Protein AF-A0A7G9YQV9-F1 (afdb_monomer_lite)

Structure (mmCIF, N/CA/C/O backbone):
data_AF-A0A7G9YQV9-F1
#
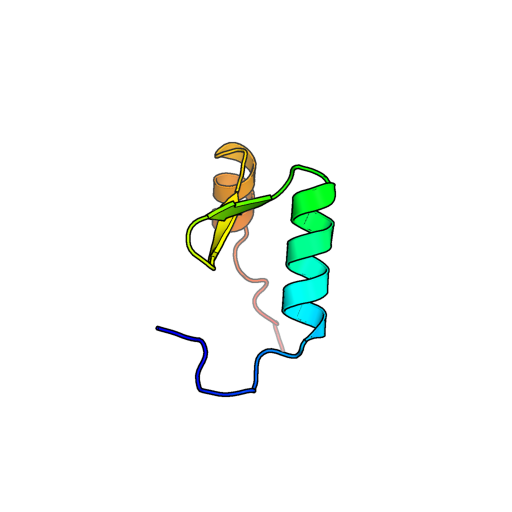_entry.id   AF-A0A7G9YQV9-F1
#
loop_
_atom_site.group_PDB
_atom_site.id
_atom_site.type_symbol
_atom_site.label_atom_id
_atom_site.label_alt_id
_atom_site.label_comp_id
_atom_site.label_asym_id
_atom_site.label_entity_id
_atom_site.label_seq_id
_atom_site.pdbx_PDB_ins_code
_atom_site.Cartn_x
_atom_site.Cartn_y
_atom_site.Cartn_z
_atom_site.occupancy
_atom_site.B_iso_or_equiv
_atom_site.auth_seq_id
_atom_site.auth_comp_id
_atom_site.auth_asym_id
_atom_site.auth_atom_id
_atom_site.pdbx_PDB_model_num
ATOM 1 N N . MET A 1 1 ? -12.881 -13.148 -4.968 1.00 45.94 1 MET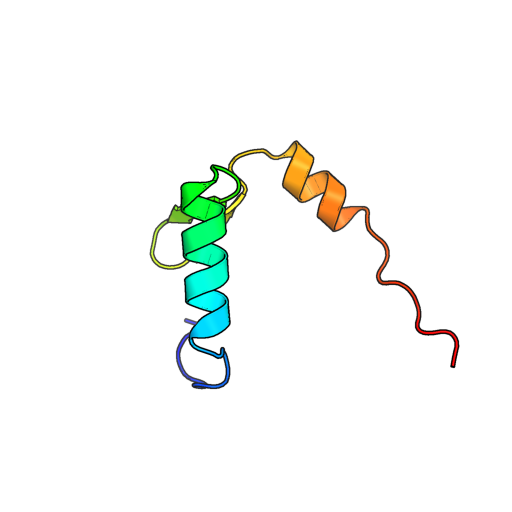 A N 1
ATOM 2 C CA . MET A 1 1 ? -12.198 -14.098 -4.058 1.00 45.94 1 MET A CA 1
ATOM 3 C C . MET A 1 1 ? -10.929 -14.614 -4.732 1.00 45.94 1 MET A C 1
ATOM 5 O O . MET A 1 1 ? -11.019 -15.529 -5.535 1.00 45.94 1 MET A O 1
ATOM 9 N N . LEU A 1 2 ? -9.764 -14.023 -4.441 1.00 49.12 2 LEU A N 1
ATOM 10 C CA . LEU A 1 2 ? -8.472 -14.354 -5.076 1.00 49.12 2 LEU A CA 1
ATOM 11 C C . LEU A 1 2 ? -7.515 -15.087 -4.112 1.00 49.12 2 LEU A C 1
ATOM 13 O O . LEU A 1 2 ? -6.315 -14.864 -4.108 1.00 49.12 2 LEU A O 1
ATOM 17 N N . TRP A 1 3 ? -8.071 -15.932 -3.240 1.00 50.38 3 TRP A N 1
ATOM 18 C CA . TRP A 1 3 ? -7.336 -16.592 -2.149 1.00 50.38 3 TRP A CA 1
ATOM 19 C C . TRP A 1 3 ? -7.077 -18.082 -2.406 1.00 50.38 3 TRP A C 1
ATOM 21 O O . TRP A 1 3 ? -6.463 -18.759 -1.590 1.00 50.38 3 TRP A O 1
ATOM 31 N N . ARG A 1 4 ? -7.565 -18.624 -3.528 1.00 52.41 4 ARG A N 1
ATOM 32 C CA . ARG A 1 4 ? -7.695 -20.076 -3.708 1.00 52.41 4 ARG A CA 1
ATOM 33 C C . ARG A 1 4 ? -6.553 -20.769 -4.440 1.00 52.41 4 ARG A C 1
ATOM 35 O O . ARG A 1 4 ? -6.605 -21.986 -4.536 1.00 52.41 4 ARG A O 1
ATOM 42 N N . ASN A 1 5 ? -5.540 -20.047 -4.923 1.00 50.53 5 ASN A N 1
ATOM 43 C CA . ASN A 1 5 ? -4.491 -20.682 -5.726 1.00 50.53 5 ASN A CA 1
ATOM 44 C C . ASN A 1 5 ? -3.195 -21.009 -4.976 1.00 50.53 5 ASN A C 1
ATOM 46 O O . ASN A 1 5 ? -2.291 -21.551 -5.591 1.00 50.53 5 ASN A O 1
ATOM 50 N N . GLY A 1 6 ? -3.054 -20.681 -3.683 1.00 52.06 6 GLY A N 1
ATOM 51 C CA . GLY A 1 6 ? -1.880 -21.088 -2.886 1.00 52.06 6 GLY A CA 1
ATOM 52 C C . GLY A 1 6 ? -0.504 -20.610 -3.395 1.00 52.06 6 GLY A C 1
ATOM 53 O O . GLY A 1 6 ? 0.501 -20.905 -2.763 1.00 52.06 6 GLY A O 1
ATOM 54 N N . SER A 1 7 ? -0.443 -19.861 -4.502 1.00 50.88 7 SER A N 1
ATOM 55 C CA . SER A 1 7 ? 0.790 -19.357 -5.122 1.00 50.88 7 SER A CA 1
ATOM 56 C C . SER A 1 7 ? 1.188 -17.964 -4.647 1.00 50.88 7 SER A C 1
ATOM 58 O O . SER A 1 7 ? 2.186 -17.433 -5.118 1.00 50.88 7 SER A O 1
ATOM 60 N N . ALA A 1 8 ? 0.429 -17.348 -3.738 1.00 54.69 8 ALA A N 1
ATOM 61 C CA . ALA A 1 8 ? 0.920 -16.183 -3.020 1.00 54.69 8 ALA A CA 1
ATOM 62 C C . ALA A 1 8 ? 1.819 -16.719 -1.897 1.00 54.69 8 ALA A C 1
ATOM 64 O O . ALA A 1 8 ? 1.287 -17.298 -0.944 1.00 54.69 8 ALA A O 1
ATOM 65 N N . PRO A 1 9 ? 3.158 -16.604 -1.990 1.00 58.00 9 PRO A N 1
ATOM 66 C CA . PRO A 1 9 ? 4.014 -17.036 -0.897 1.00 58.00 9 PRO A CA 1
ATOM 67 C C . PRO A 1 9 ? 3.548 -16.306 0.363 1.00 58.00 9 PRO A C 1
ATOM 69 O O . PRO A 1 9 ? 3.288 -15.106 0.311 1.00 58.00 9 PRO A O 1
ATOM 72 N N . LEU A 1 10 ? 3.438 -16.999 1.502 1.00 61.44 10 LEU A N 1
ATOM 73 C CA . LEU A 1 10 ? 3.091 -16.379 2.795 1.00 61.44 10 LEU A CA 1
ATOM 74 C C . LEU A 1 10 ? 3.933 -15.115 3.079 1.00 61.44 10 LEU A C 1
ATOM 76 O O . LEU A 1 10 ? 3.493 -14.204 3.779 1.00 61.44 10 LEU A O 1
ATOM 80 N N . ASN A 1 11 ? 5.131 -15.046 2.489 1.00 64.31 11 ASN A N 1
ATOM 81 C CA . ASN A 1 11 ? 6.013 -13.884 2.484 1.00 64.31 11 ASN A CA 1
ATOM 82 C C . ASN A 1 11 ? 5.353 -12.612 1.937 1.00 64.31 11 ASN A C 1
ATOM 84 O O . ASN A 1 11 ? 5.615 -11.541 2.470 1.00 64.31 11 ASN A O 1
ATOM 88 N N . TYR A 1 12 ? 4.477 -12.707 0.935 1.00 71.94 12 TYR A N 1
ATOM 89 C CA . TYR A 1 12 ? 3.777 -11.549 0.384 1.00 71.94 12 TYR A CA 1
ATOM 90 C C . TYR A 1 12 ? 2.782 -10.976 1.395 1.00 71.94 12 TYR A C 1
ATOM 92 O O . TYR A 1 12 ? 2.774 -9.777 1.635 1.00 71.94 12 TYR A O 1
ATOM 100 N N . VAL A 1 13 ? 2.021 -11.828 2.090 1.00 82.81 13 VAL A N 1
AT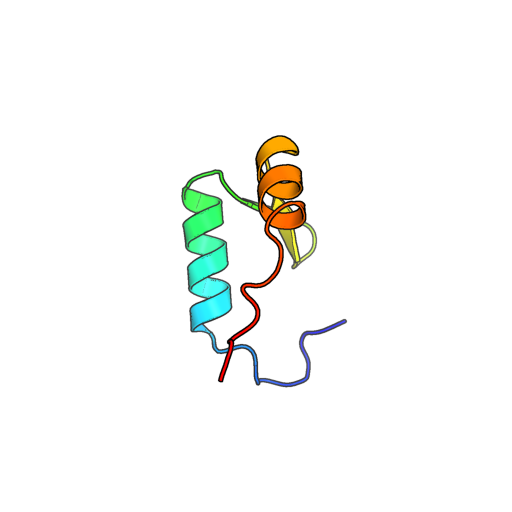OM 101 C CA . VAL A 1 13 ? 1.133 -11.372 3.174 1.00 82.81 13 VAL A CA 1
ATOM 102 C C . VAL A 1 13 ? 1.942 -10.760 4.319 1.00 82.81 13 VAL A C 1
ATOM 104 O O . VAL A 1 13 ? 1.578 -9.696 4.807 1.00 82.81 13 VAL A O 1
ATOM 107 N N . ARG A 1 14 ? 3.076 -11.366 4.705 1.00 84.38 14 ARG A N 1
ATOM 108 C CA . ARG A 1 14 ? 3.977 -10.795 5.725 1.00 84.38 14 ARG A CA 1
ATOM 109 C C . ARG A 1 14 ? 4.555 -9.444 5.310 1.00 84.38 14 ARG A C 1
ATOM 111 O O . ARG A 1 14 ? 4.655 -8.556 6.149 1.00 84.38 14 ARG A O 1
ATOM 118 N N . PHE A 1 15 ? 4.926 -9.287 4.044 1.00 84.38 15 PHE A N 1
ATOM 119 C CA . PHE A 1 15 ? 5.393 -8.017 3.499 1.00 84.38 15 PHE A CA 1
ATOM 120 C C . PHE A 1 15 ? 4.288 -6.955 3.542 1.00 84.38 15 PHE A C 1
ATOM 122 O O . PHE A 1 15 ? 4.526 -5.847 4.013 1.00 84.38 15 PHE A O 1
ATOM 129 N N . LEU A 1 16 ? 3.068 -7.303 3.125 1.00 87.19 16 LEU A N 1
ATOM 130 C CA . LEU A 1 16 ? 1.927 -6.388 3.160 1.00 87.19 16 LEU A CA 1
ATOM 131 C C . LEU A 1 16 ? 1.519 -6.020 4.595 1.00 87.19 16 LEU A C 1
ATOM 133 O O . LEU A 1 16 ? 1.194 -4.864 4.854 1.00 87.19 16 LEU A O 1
ATOM 137 N N . ASP A 1 17 ? 1.575 -6.963 5.539 1.00 88.12 17 ASP A N 1
ATOM 138 C CA . ASP A 1 17 ? 1.343 -6.693 6.964 1.00 88.12 17 ASP A CA 1
ATOM 139 C C . ASP A 1 17 ? 2.452 -5.807 7.559 1.00 88.12 17 ASP A C 1
ATOM 141 O O . ASP A 1 17 ? 2.154 -4.894 8.328 1.00 88.12 17 ASP A O 1
ATOM 145 N N . TYR A 1 18 ? 3.717 -6.007 7.173 1.00 88.88 18 TYR A N 1
ATOM 146 C CA . TYR A 1 18 ? 4.818 -5.120 7.565 1.00 88.88 18 TYR A CA 1
ATOM 147 C C . TYR A 1 18 ? 4.619 -3.702 7.014 1.00 88.88 18 TYR A C 1
ATOM 149 O O . TYR A 1 18 ? 4.659 -2.733 7.770 1.00 88.88 18 TYR A O 1
ATOM 157 N N . ALA A 1 19 ? 4.310 -3.573 5.722 1.00 87.88 19 ALA A N 1
ATOM 158 C CA . ALA A 1 19 ? 4.002 -2.292 5.093 1.00 87.88 19 ALA A CA 1
ATOM 159 C C . ALA A 1 19 ? 2.769 -1.618 5.724 1.00 87.88 19 ALA A C 1
ATOM 161 O O . ALA A 1 19 ? 2.728 -0.393 5.840 1.00 87.88 19 ALA A O 1
ATOM 162 N N . ALA A 1 20 ? 1.790 -2.399 6.191 1.00 90.00 20 ALA A N 1
ATOM 163 C CA . ALA A 1 20 ? 0.667 -1.878 6.962 1.00 90.00 20 ALA A CA 1
ATOM 164 C C . ALA A 1 20 ? 1.092 -1.358 8.346 1.00 90.00 20 ALA A C 1
ATOM 166 O O . ALA A 1 20 ? 0.633 -0.296 8.764 1.00 90.00 20 ALA A O 1
ATOM 167 N N . GLY A 1 21 ? 2.016 -2.043 9.028 1.00 88.75 21 GLY A N 1
ATOM 168 C CA . GLY A 1 21 ? 2.641 -1.557 10.266 1.00 88.75 21 GLY A CA 1
ATOM 169 C C . GLY A 1 21 ? 3.442 -0.265 10.074 1.00 88.75 21 GLY A C 1
ATOM 170 O O . GLY A 1 21 ? 3.476 0.580 10.964 1.00 88.75 21 GLY A O 1
ATOM 171 N N . CYS A 1 22 ? 4.016 -0.070 8.888 1.00 90.00 22 CYS A N 1
ATOM 172 C CA . CYS A 1 22 ? 4.696 1.162 8.488 1.00 90.00 22 CYS A CA 1
ATOM 173 C C . CYS A 1 22 ? 3.750 2.265 7.970 1.00 90.00 22 CYS A C 1
ATOM 175 O O . CYS A 1 22 ? 4.234 3.285 7.490 1.00 90.00 22 CYS A O 1
ATOM 177 N N . ILE A 1 23 ? 2.422 2.092 8.053 1.00 87.19 23 ILE A N 1
ATOM 178 C CA . ILE A 1 23 ? 1.406 3.077 7.616 1.00 87.19 23 ILE A CA 1
ATOM 179 C C . ILE A 1 23 ? 1.384 3.285 6.083 1.00 87.19 23 ILE A C 1
ATOM 181 O O . ILE A 1 23 ? 0.684 4.149 5.562 1.00 87.19 23 ILE A O 1
ATOM 185 N N . PHE A 1 24 ? 2.064 2.441 5.304 1.00 86.50 24 PHE A N 1
ATOM 186 C CA . PHE A 1 24 ? 1.946 2.476 3.842 1.00 86.50 24 PHE A CA 1
ATOM 187 C C . PHE A 1 24 ? 0.615 1.884 3.367 1.00 86.50 24 PHE A C 1
ATOM 189 O O . PHE A 1 24 ? 0.009 2.381 2.412 1.00 86.50 24 PHE A O 1
ATOM 196 N N . LEU A 1 25 ? 0.137 0.844 4.058 1.00 90.94 25 LEU A N 1
ATOM 197 C CA . LEU A 1 25 ? -1.074 0.103 3.713 1.00 90.94 25 LEU A CA 1
ATOM 198 C C . LEU A 1 25 ? -2.075 0.046 4.876 1.00 90.94 25 LEU A C 1
ATOM 200 O O . LEU A 1 25 ? -1.715 0.108 6.047 1.00 90.94 25 LEU A O 1
ATOM 204 N N . ARG A 1 26 ? -3.355 -0.142 4.555 1.00 89.75 26 ARG A N 1
ATOM 205 C CA . ARG A 1 26 ? -4.423 -0.451 5.509 1.00 89.75 26 ARG A CA 1
ATOM 206 C C . ARG A 1 26 ? -5.113 -1.744 5.113 1.00 89.75 26 ARG A C 1
ATOM 208 O O . ARG A 1 26 ? -5.546 -1.895 3.973 1.00 89.75 26 ARG A O 1
ATOM 215 N N . LYS A 1 27 ? -5.276 -2.654 6.071 1.00 88.94 27 LYS A N 1
ATOM 216 C CA . LYS A 1 27 ? -6.032 -3.894 5.876 1.00 88.94 27 LYS A CA 1
ATOM 217 C C . LYS A 1 27 ? -7.534 -3.601 5.927 1.00 88.94 27 LYS A C 1
ATOM 219 O O . LYS A 1 27 ? -8.022 -3.060 6.917 1.00 88.94 27 LYS A O 1
ATOM 224 N N . VAL A 1 28 ? -8.272 -3.928 4.868 1.00 88.62 28 VAL A N 1
ATOM 225 C CA . VAL A 1 28 ? -9.728 -3.713 4.765 1.00 88.62 28 VAL A CA 1
ATOM 226 C C . VAL A 1 28 ? -10.369 -4.938 4.127 1.00 88.62 28 VAL A C 1
ATOM 228 O O . VAL A 1 28 ? -10.011 -5.310 3.016 1.00 88.62 28 VAL A O 1
ATOM 231 N N . GLY A 1 29 ? -11.307 -5.583 4.830 1.00 83.56 29 GLY A N 1
ATOM 232 C CA . GLY A 1 29 ? -12.114 -6.677 4.271 1.00 83.56 29 GLY A CA 1
ATOM 233 C C . GLY A 1 29 ? -11.312 -7.861 3.712 1.00 83.56 29 GLY A C 1
ATOM 234 O O . GLY A 1 29 ? -11.746 -8.493 2.756 1.00 83.56 29 GLY A O 1
ATOM 235 N N . GLY A 1 30 ? -10.124 -8.136 4.260 1.00 81.62 30 GLY A N 1
ATOM 236 C CA . GLY A 1 30 ? -9.232 -9.184 3.754 1.00 81.62 30 GLY A CA 1
ATOM 237 C C . GLY A 1 30 ? -8.359 -8.764 2.566 1.00 81.62 30 GLY A C 1
ATOM 238 O O 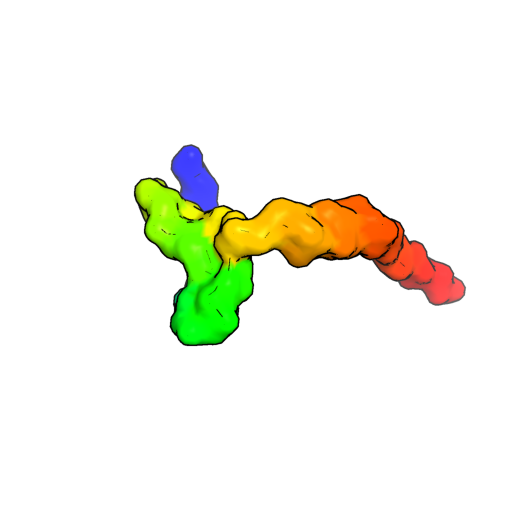. GLY A 1 30 ? -7.727 -9.615 1.963 1.00 81.62 30 GLY A O 1
ATOM 239 N N . GLY A 1 31 ? -8.295 -7.482 2.214 1.00 84.38 31 GLY A N 1
ATOM 240 C CA . GLY A 1 31 ? -7.321 -6.928 1.270 1.00 84.38 31 GLY A CA 1
ATOM 241 C C . GLY A 1 31 ? -6.487 -5.817 1.905 1.00 84.38 31 GLY A C 1
ATOM 242 O O . GLY A 1 31 ? -6.693 -5.468 3.068 1.00 84.38 31 GLY A O 1
ATOM 243 N N . TYR A 1 32 ? -5.568 -5.247 1.130 1.00 89.81 32 TYR A N 1
ATOM 244 C CA . TYR A 1 32 ? -4.750 -4.101 1.526 1.00 89.81 32 TYR A CA 1
ATOM 245 C C . TYR A 1 32 ? -5.020 -2.943 0.570 1.00 89.81 32 TYR A C 1
ATOM 247 O O . TYR A 1 32 ? -5.116 -3.149 -0.638 1.00 89.81 32 TYR A O 1
ATOM 255 N N . ILE A 1 33 ? -5.149 -1.735 1.110 1.00 90.06 33 ILE A N 1
ATOM 256 C CA . ILE A 1 33 ? -5.270 -0.491 0.342 1.00 90.06 33 ILE A CA 1
ATOM 257 C C . ILE A 1 33 ? -4.146 0.460 0.739 1.00 90.06 33 ILE A C 1
ATOM 259 O O . ILE A 1 33 ? -3.722 0.441 1.892 1.00 90.06 33 ILE A O 1
ATOM 263 N N . PHE A 1 34 ? -3.680 1.312 -0.171 1.00 91.06 34 PHE A N 1
ATOM 264 C CA . PHE A 1 34 ? -2.750 2.380 0.197 1.00 91.06 34 PHE A CA 1
ATOM 265 C C . PHE A 1 34 ? -3.430 3.400 1.111 1.00 91.06 34 PHE A C 1
ATOM 267 O O . PHE A 1 34 ? -4.575 3.790 0.878 1.00 91.06 34 PHE A O 1
ATOM 274 N N . VAL A 1 35 ? -2.720 3.839 2.152 1.00 89.06 35 VAL A N 1
ATOM 275 C CA . VAL A 1 35 ? -3.216 4.882 3.069 1.00 89.06 35 VAL A CA 1
ATOM 276 C C . VAL A 1 35 ? -3.228 6.245 2.378 1.00 89.06 35 VAL A C 1
ATOM 278 O O . VAL A 1 35 ? -4.168 7.020 2.544 1.00 89.06 35 VAL A O 1
ATOM 281 N N . HIS A 1 36 ? -2.207 6.518 1.563 1.00 87.94 36 HIS A N 1
ATOM 282 C CA . HIS A 1 36 ? -2.057 7.773 0.837 1.00 87.94 36 HIS A CA 1
ATOM 283 C C . HIS A 1 36 ? -2.224 7.565 -0.666 1.00 87.94 36 HIS A C 1
ATOM 285 O O . HIS A 1 36 ? -1.533 6.749 -1.274 1.00 87.94 36 HIS A O 1
ATOM 291 N N . ARG A 1 37 ? -3.099 8.368 -1.281 1.00 84.56 37 ARG A N 1
ATOM 292 C CA . ARG A 1 37 ? -3.335 8.351 -2.731 1.00 84.56 37 ARG A CA 1
ATOM 293 C C . ARG A 1 37 ? -2.090 8.726 -3.540 1.00 84.56 37 ARG A C 1
ATOM 295 O O . ARG A 1 37 ? -1.854 8.118 -4.566 1.00 84.56 37 ARG A O 1
ATOM 302 N N . LEU A 1 38 ? -1.252 9.628 -3.026 1.00 85.62 38 LEU A N 1
ATOM 303 C CA . LEU A 1 38 ? 0.032 9.998 -3.642 1.00 85.62 38 LEU A CA 1
ATOM 304 C C . LEU A 1 38 ? 0.961 8.798 -3.851 1.00 85.62 38 LEU A C 1
ATOM 306 O O . LEU A 1 38 ? 1.652 8.724 -4.858 1.00 85.62 38 LEU A O 1
ATOM 310 N N . LEU A 1 39 ? 0.972 7.856 -2.906 1.00 84.06 39 LEU A N 1
ATOM 311 C CA . LEU A 1 39 ? 1.804 6.662 -3.003 1.00 84.06 39 LEU A CA 1
ATOM 312 C C . LEU A 1 39 ? 1.273 5.706 -4.076 1.00 84.06 39 LEU A C 1
ATOM 314 O O . LEU A 1 39 ? 2.051 5.164 -4.853 1.00 84.06 39 LEU A O 1
ATOM 318 N N . LEU A 1 40 ? -0.053 5.547 -4.143 1.00 85.44 40 LEU A N 1
ATOM 319 C CA . LEU A 1 40 ? -0.712 4.813 -5.222 1.00 85.44 40 LEU A CA 1
ATOM 320 C C . LEU A 1 40 ? -0.409 5.449 -6.586 1.00 85.44 40 LEU A C 1
ATOM 322 O O . LEU A 1 40 ? -0.016 4.735 -7.501 1.00 85.44 40 LEU A O 1
ATOM 326 N N . ASP A 1 41 ? -0.566 6.769 -6.707 1.00 8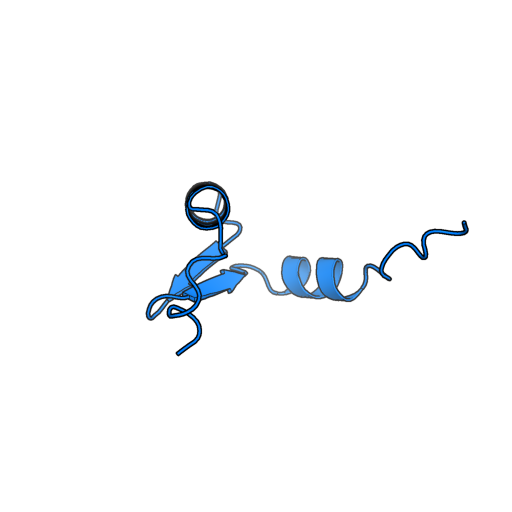8.31 41 ASP A N 1
ATOM 327 C CA . ASP A 1 41 ? -0.342 7.502 -7.957 1.00 88.31 41 ASP A CA 1
ATOM 328 C C . ASP A 1 41 ? 1.132 7.422 -8.389 1.00 88.31 41 ASP A C 1
ATOM 330 O O . ASP A 1 41 ? 1.409 7.213 -9.565 1.00 88.31 41 ASP A O 1
ATOM 334 N N . TYR A 1 42 ? 2.078 7.497 -7.444 1.00 86.94 42 TYR A N 1
ATOM 335 C CA . TYR A 1 42 ? 3.502 7.283 -7.714 1.00 86.94 42 TYR A CA 1
ATOM 336 C C . TYR A 1 42 ? 3.761 5.891 -8.297 1.00 86.94 42 TYR A C 1
ATOM 338 O O . TYR A 1 42 ? 4.323 5.785 -9.383 1.00 86.94 42 TYR A O 1
ATOM 346 N N . PHE A 1 43 ? 3.299 4.826 -7.635 1.00 83.81 43 PHE A N 1
ATOM 347 C CA . PHE A 1 43 ? 3.478 3.465 -8.148 1.00 83.81 43 PHE A CA 1
ATOM 348 C C . PHE A 1 43 ? 2.758 3.231 -9.480 1.00 83.81 43 PHE A C 1
ATOM 350 O O . PHE A 1 43 ? 3.269 2.491 -10.310 1.00 83.81 43 PHE A O 1
ATOM 357 N N . ALA A 1 44 ? 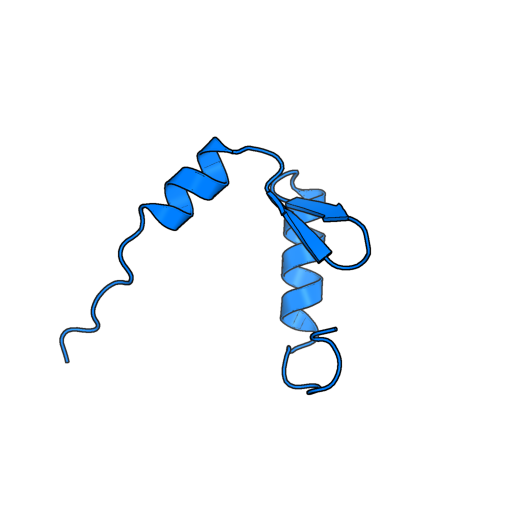1.604 3.863 -9.704 1.00 87.31 44 ALA A N 1
ATOM 358 C CA . ALA A 1 44 ? 0.894 3.801 -10.980 1.00 87.31 44 ALA A CA 1
ATOM 359 C C . ALA A 1 44 ? 1.615 4.568 -12.102 1.00 87.31 44 ALA A C 1
ATOM 361 O O . ALA A 1 44 ? 1.424 4.247 -13.271 1.00 87.31 44 ALA A O 1
ATOM 362 N N . SER A 1 45 ? 2.418 5.577 -11.749 1.00 88.81 45 SER A N 1
ATOM 363 C CA . SER A 1 45 ? 3.247 6.343 -12.687 1.00 88.81 45 SER A CA 1
ATOM 364 C C . SER A 1 45 ? 4.589 5.687 -13.008 1.00 88.81 45 SER A C 1
ATOM 366 O O . SER A 1 45 ? 5.252 6.119 -13.946 1.00 88.81 45 SER A O 1
ATOM 368 N N . LEU A 1 46 ? 4.999 4.664 -12.248 1.00 87.56 46 LEU A N 1
ATOM 369 C CA . LEU A 1 46 ? 6.159 3.859 -12.604 1.00 87.56 46 LEU A CA 1
ATOM 370 C C . LEU A 1 46 ? 5.786 3.010 -13.819 1.00 87.56 46 LEU A C 1
ATOM 372 O O . LEU A 1 46 ? 5.006 2.062 -13.711 1.00 87.56 46 LEU A O 1
ATOM 376 N N . GLU A 1 47 ? 6.329 3.361 -14.982 1.00 76.00 47 GLU A N 1
ATOM 377 C CA . GLU A 1 47 ? 6.335 2.451 -16.121 1.00 76.00 47 GLU A CA 1
ATOM 378 C C . GLU A 1 47 ? 7.097 1.187 -15.697 1.00 76.00 47 GLU A C 1
ATOM 380 O O . GLU A 1 47 ? 8.143 1.303 -15.047 1.00 76.00 47 GLU A O 1
ATOM 385 N N . PRO A 1 48 ? 6.574 -0.022 -15.978 1.00 70.50 48 PRO A N 1
ATOM 386 C CA . PRO A 1 48 ? 7.356 -1.224 -15.756 1.00 70.50 48 PRO A CA 1
ATOM 387 C C . PRO A 1 48 ? 8.630 -1.056 -16.575 1.00 70.50 48 PRO A C 1
ATOM 389 O O . PRO A 1 48 ? 8.539 -0.815 -17.777 1.00 70.50 48 PRO A O 1
ATOM 392 N N . GLU A 1 49 ? 9.791 -1.112 -15.920 1.00 64.44 49 GLU A N 1
ATOM 393 C CA . GLU A 1 49 ? 11.069 -1.133 -16.623 1.00 64.44 49 GLU A CA 1
ATOM 394 C C . GLU A 1 49 ? 10.965 -2.239 -17.673 1.00 64.44 49 GLU A C 1
ATOM 396 O O . GLU A 1 49 ? 10.857 -3.420 -17.334 1.00 64.44 49 GLU A O 1
ATOM 401 N N . GLU A 1 50 ? 10.884 -1.851 -18.948 1.00 61.25 50 GLU A N 1
ATOM 402 C CA . GLU A 1 50 ? 11.034 -2.795 -20.037 1.00 61.25 50 GLU A CA 1
ATOM 403 C C . GLU A 1 50 ? 12.418 -3.408 -19.833 1.00 61.25 50 GLU A C 1
ATOM 405 O O . GLU A 1 50 ? 13.433 -2.716 -19.938 1.00 61.25 50 GLU A O 1
ATOM 410 N N . GLU A 1 51 ? 12.462 -4.691 -19.470 1.00 60.94 51 GLU A N 1
ATOM 411 C CA . GLU A 1 51 ? 13.670 -5.495 -19.592 1.00 60.94 51 GLU A CA 1
ATOM 412 C C . GLU A 1 51 ? 14.065 -5.452 -21.072 1.00 60.94 51 GLU A C 1
ATOM 414 O O . GLU A 1 51 ? 13.580 -6.229 -21.897 1.00 60.94 51 GLU A O 1
ATOM 419 N N . VAL A 1 52 ? 14.908 -4.483 -21.431 1.00 55.88 52 VAL A N 1
ATOM 420 C CA . VAL A 1 52 ? 15.630 -4.492 -22.696 1.00 55.88 52 VAL A CA 1
ATOM 421 C C . VAL A 1 52 ? 16.582 -5.680 -22.592 1.00 55.88 52 VAL A C 1
ATOM 423 O O . VAL A 1 52 ? 17.548 -5.638 -21.828 1.00 55.88 52 VAL A O 1
ATOM 426 N N . GLY A 1 53 ? 16.203 -6.768 -23.266 1.00 50.47 53 GLY A N 1
ATOM 427 C CA . GLY A 1 53 ? 16.946 -8.028 -23.316 1.00 50.47 53 GLY A CA 1
ATOM 428 C C . GLY A 1 53 ? 18.324 -7.928 -23.956 1.00 50.47 53 GLY A C 1
ATOM 429 O O . GLY A 1 53 ? 18.609 -6.928 -24.653 1.00 50.47 53 GLY A O 1
#

Organism: NCBI:txid2759911

Foldseek 3Di:
DPPPPCPPPVVNVVVLVVCVVVQQWDDDPNDIDGNDVVVVVVVVPDDPPPPPD

Sequence (53 aa):
MLWRNGSAPLNYVRFLDYAAGCIFLRKVGGGYIFVHRLLLDYFASLEPEEEVG

Radius of gyration: 13.6 Å; chains: 1; bounding box: 29×31×34 Å

pLDDT: mean 76.71, std 15.01, range [45.94, 91.06]

Secondary structure (DSSP, 8-state):
---SSS-S-HHHHHHHHHHHHTTSEEEETTEEEES-HHHHHHHHHS-------